Protein AF-A0A0M9A0A7-F1 (afdb_monomer_lite)

Foldseek 3Di:
DDDDDDDDDDDDDPDDPDPPPPPPDDDPPPPPVDDQEFADQAQCPDCVTVCVVVVHADDPRYNYDPVGHPRHDPVPVPPVPDDPDDDPDDDDPDPPDD

Secondary structure (DSSP, 8-state):
----------------------------------------SS---STTSHHHHTT--B-TT--S-TTT-TTB-------TTS-SSPPPPPP-------

Sequence (98 aa):
MKTSLPHPNDIEKCNETVLNSSQTQSVQKKDINIIPYCSCKGKCSTKRCKCVKRNIPCGQSCKCDTNICLNQNSDNNFNPMQPTHEIPRSPVCTPNHI

Radius of gyration: 26.09 Å; chains: 1; bounding box: 77×45×48 Å

pLDDT: mean 70.33, std 21.07, range [31.38, 95.56]

Organism: NCBI:txid166423

Structure (mmCIF, N/CA/C/O backbone):
data_AF-A0A0M9A0A7-F1
#
_entry.id   AF-A0A0M9A0A7-F1
#
loop_
_atom_site.group_PDB
_atom_site.id
_atom_site.type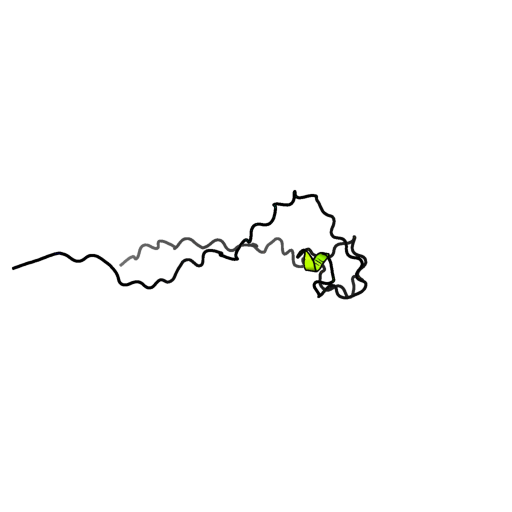_symbol
_atom_site.label_atom_id
_atom_site.label_alt_id
_atom_site.label_comp_id
_atom_site.label_asym_id
_atom_site.label_entity_id
_atom_site.label_seq_id
_atom_site.pdbx_PDB_ins_code
_atom_site.Cartn_x
_atom_site.Cartn_y
_atom_site.Cartn_z
_atom_site.occupancy
_atom_site.B_iso_or_equiv
_atom_site.auth_seq_id
_atom_site.auth_comp_id
_atom_site.auth_asym_id
_atom_site.auth_atom_id
_atom_site.pdbx_PDB_model_num
ATOM 1 N N . MET A 1 1 ? -66.188 37.459 12.869 1.00 42.00 1 MET A N 1
ATOM 2 C CA . MET A 1 1 ? -65.379 36.238 13.092 1.00 42.00 1 MET A CA 1
ATOM 3 C C . MET A 1 1 ? -64.086 36.454 12.309 1.00 42.00 1 MET A C 1
ATOM 5 O O . MET A 1 1 ? -64.186 36.710 11.123 1.00 42.00 1 MET A O 1
ATOM 9 N N . LYS A 1 2 ? -62.955 36.775 12.962 1.00 38.19 2 LYS A N 1
ATOM 10 C CA . LYS A 1 2 ? -61.920 35.808 13.404 1.00 38.19 2 LYS A CA 1
ATOM 11 C C . LYS A 1 2 ? -61.531 34.865 12.248 1.00 38.19 2 LYS A C 1
ATOM 13 O O . LYS A 1 2 ? -62.414 34.167 11.781 1.00 38.19 2 LYS A O 1
ATOM 18 N N . THR A 1 3 ? -60.303 34.719 11.758 1.00 31.38 3 THR A N 1
ATOM 19 C CA . THR A 1 3 ? -58.966 35.271 12.044 1.00 31.38 3 THR A CA 1
ATOM 20 C C . THR A 1 3 ? -58.045 34.671 10.962 1.00 31.38 3 THR A C 1
ATOM 22 O O . THR A 1 3 ? -58.280 33.538 10.561 1.00 31.38 3 THR A O 1
ATOM 25 N N . SER A 1 4 ? -56.986 35.391 10.592 1.00 40.28 4 SER A N 1
ATOM 26 C CA . SER A 1 4 ? -55.646 34.863 10.263 1.00 40.28 4 SER A CA 1
ATOM 27 C C . SER A 1 4 ? -55.407 33.989 9.014 1.00 40.28 4 SER A C 1
ATOM 29 O O . SER A 1 4 ? -55.902 32.877 8.879 1.00 40.28 4 SER A O 1
ATOM 31 N N . LEU A 1 5 ? -54.477 34.477 8.182 1.00 38.06 5 LEU A N 1
ATOM 32 C CA . LEU A 1 5 ? -53.564 33.679 7.352 1.00 38.06 5 LEU A CA 1
ATOM 33 C C . LEU A 1 5 ? -52.844 32.597 8.177 1.00 38.06 5 LEU A C 1
ATOM 35 O O . LEU A 1 5 ? -52.471 32.863 9.323 1.00 38.06 5 LEU A O 1
ATOM 39 N N . PRO A 1 6 ? -52.492 31.471 7.541 1.00 44.44 6 PRO A N 1
ATOM 40 C CA . PRO A 1 6 ? -51.318 30.687 7.909 1.00 44.44 6 PRO A CA 1
ATOM 41 C C . PRO A 1 6 ? -50.297 30.588 6.750 1.00 44.44 6 PRO A C 1
ATOM 43 O O . PRO A 1 6 ? -50.590 30.052 5.688 1.00 44.44 6 PRO A O 1
ATOM 46 N N . HIS A 1 7 ? -49.077 31.083 6.980 1.00 35.59 7 HIS A N 1
ATOM 47 C CA . HIS A 1 7 ? -47.822 30.401 6.587 1.00 35.59 7 HIS A CA 1
ATOM 48 C C . HIS A 1 7 ? -47.411 29.500 7.784 1.00 35.59 7 HIS A C 1
ATOM 50 O O . HIS A 1 7 ? -47.912 29.786 8.878 1.00 35.59 7 HIS A O 1
ATOM 56 N N . PRO A 1 8 ? -46.414 28.580 7.745 1.00 48.31 8 PRO A N 1
ATOM 57 C CA . PRO A 1 8 ? -45.759 27.760 6.700 1.00 48.31 8 PRO A CA 1
ATOM 58 C C . PRO A 1 8 ? -45.695 26.239 7.102 1.00 48.31 8 PRO A C 1
ATOM 60 O O . PRO A 1 8 ? -46.282 25.867 8.112 1.00 48.31 8 PRO A O 1
ATOM 63 N N . ASN A 1 9 ? -44.904 25.410 6.384 1.00 40.25 9 ASN A N 1
ATOM 64 C CA . ASN A 1 9 ? -44.575 23.966 6.593 1.00 40.25 9 ASN A CA 1
ATOM 65 C C . ASN A 1 9 ? -45.672 22.972 6.151 1.00 40.25 9 ASN A C 1
ATOM 67 O O . ASN A 1 9 ? -46.824 23.141 6.511 1.00 40.25 9 ASN A O 1
ATOM 71 N N . ASP A 1 10 ? -45.393 21.985 5.290 1.00 52.03 10 ASP A N 1
ATOM 72 C CA . ASP A 1 10 ? -44.600 20.792 5.630 1.00 52.03 10 ASP A CA 1
ATOM 73 C C . ASP A 1 10 ? -43.328 20.530 4.795 1.00 52.03 10 ASP A C 1
ATOM 75 O O . ASP A 1 10 ? -43.194 20.891 3.627 1.00 52.03 10 ASP A O 1
ATOM 79 N N . ILE A 1 11 ? -42.379 19.886 5.473 1.00 47.69 11 ILE A N 1
ATOM 80 C CA . ILE A 1 11 ? -40.970 19.645 5.149 1.00 47.69 11 ILE A CA 1
ATOM 81 C C . ILE A 1 11 ? -40.780 18.173 4.754 1.00 47.69 11 ILE A C 1
ATOM 83 O O . ILE A 1 11 ? -41.108 17.321 5.567 1.00 47.69 11 ILE A O 1
ATOM 87 N N . GLU A 1 12 ? -40.153 17.889 3.601 1.00 46.59 12 GLU A N 1
ATOM 88 C CA . GLU A 1 12 ? -39.098 16.856 3.413 1.00 46.59 12 GLU A CA 1
ATOM 89 C C . GLU A 1 12 ? -38.536 16.963 1.971 1.00 46.59 12 GLU A C 1
ATOM 91 O O . GLU A 1 12 ? -39.204 16.625 1.004 1.00 46.59 12 GLU A O 1
ATOM 96 N N . LYS A 1 13 ? -37.445 17.693 1.697 1.00 33.53 13 LYS A N 1
ATOM 97 C CA . LYS A 1 13 ? -36.015 17.362 1.883 1.00 33.53 13 LYS A CA 1
ATOM 98 C C . LYS A 1 13 ? -35.537 16.145 1.061 1.00 33.53 13 LYS A C 1
ATOM 100 O O . LYS A 1 13 ? -35.432 15.044 1.575 1.00 33.53 13 LYS A O 1
ATOM 105 N N . CYS A 1 14 ? -35.081 16.388 -0.171 1.00 36.12 14 CYS A N 1
ATOM 106 C CA . CYS A 1 14 ? -33.877 15.727 -0.696 1.00 36.12 14 CYS A CA 1
ATOM 107 C C . CYS A 1 14 ? -32.764 16.772 -0.727 1.00 36.12 14 CYS A C 1
ATOM 109 O O . CYS A 1 14 ? -32.490 17.460 -1.704 1.00 36.12 14 CYS A O 1
ATOM 111 N N . ASN A 1 15 ? -32.233 16.928 0.473 1.00 47.22 15 ASN A N 1
ATOM 112 C CA . ASN A 1 15 ? -31.004 17.579 0.847 1.00 47.22 15 ASN A CA 1
ATOM 113 C C . ASN A 1 1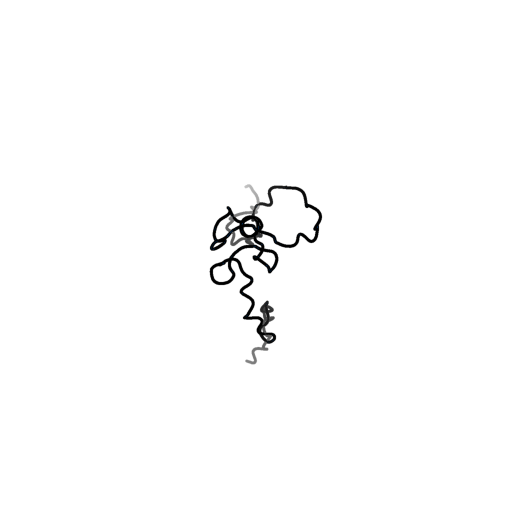5 ? -29.861 17.352 -0.138 1.00 47.22 15 ASN A C 1
ATOM 115 O O . ASN A 1 15 ? -29.456 16.219 -0.403 1.00 47.22 15 ASN A O 1
ATOM 119 N N . GLU A 1 16 ? -29.241 18.474 -0.499 1.00 39.94 16 GLU A N 1
ATOM 120 C CA . GLU A 1 16 ? -27.793 18.597 -0.573 1.00 39.94 16 GLU A CA 1
ATOM 121 C C . GLU A 1 16 ? -27.143 17.662 0.452 1.00 39.94 16 GLU A C 1
ATOM 123 O O . GLU A 1 16 ? -27.196 17.880 1.668 1.00 39.94 16 GLU A O 1
ATOM 128 N N . THR A 1 17 ? -26.519 16.595 -0.038 1.00 41.28 17 THR A N 1
ATOM 129 C CA . THR A 1 17 ? -25.514 15.897 0.754 1.00 41.28 17 THR A CA 1
ATOM 130 C C . THR A 1 17 ? -24.247 16.723 0.634 1.00 41.28 17 THR A C 1
ATOM 132 O O . THR A 1 17 ? -23.333 16.430 -0.132 1.00 41.28 17 THR A O 1
ATOM 135 N N . VAL A 1 18 ? -24.256 17.816 1.396 1.00 46.66 18 VAL A N 1
ATOM 136 C CA . VAL A 1 18 ? -23.062 18.445 1.942 1.00 46.66 18 VAL A CA 1
ATOM 137 C 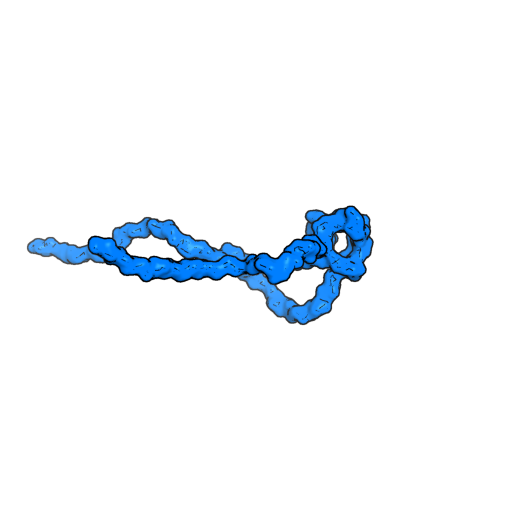C . VAL A 1 18 ? -22.145 17.314 2.394 1.00 46.66 18 VAL A C 1
ATOM 139 O O . VAL A 1 18 ? -22.556 16.450 3.174 1.00 46.66 18 VAL A O 1
ATOM 142 N N . LEU A 1 19 ? -20.922 17.313 1.867 1.00 45.72 19 LEU A N 1
ATOM 143 C CA . LEU A 1 19 ? -19.793 16.519 2.337 1.00 45.72 19 LEU A CA 1
ATOM 144 C C . LEU A 1 19 ? -19.550 16.821 3.826 1.00 45.72 19 LEU A C 1
ATOM 146 O O . LEU A 1 19 ? -18.647 17.558 4.198 1.00 45.72 19 LEU A O 1
ATOM 150 N N . ASN A 1 20 ? -20.352 16.219 4.697 1.00 43.59 20 ASN A N 1
ATOM 151 C CA . ASN A 1 20 ? -20.084 16.110 6.120 1.00 43.59 20 ASN A CA 1
ATOM 152 C C . ASN A 1 20 ? -19.460 14.741 6.368 1.00 43.59 20 ASN A C 1
ATOM 154 O O . ASN A 1 20 ? -20.049 13.846 6.965 1.00 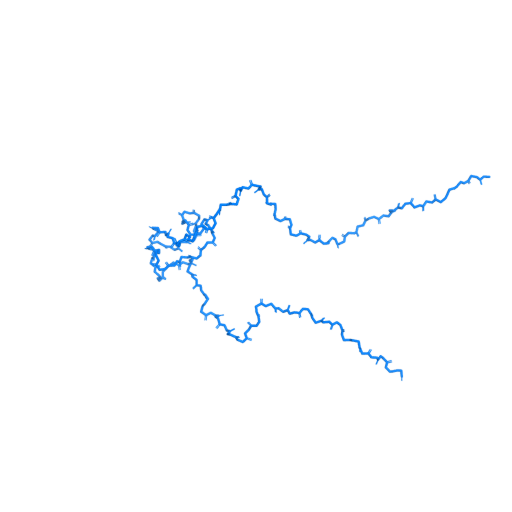43.59 20 ASN A O 1
ATOM 158 N N . SER A 1 21 ? -18.221 14.593 5.907 1.00 39.81 21 SER A N 1
ATOM 159 C CA . SER A 1 21 ? -17.284 13.752 6.642 1.00 39.81 21 SER A CA 1
ATOM 160 C C . SER A 1 21 ? -16.709 14.633 7.738 1.00 39.81 21 SER A C 1
ATOM 162 O O . SER A 1 21 ? -15.890 15.507 7.468 1.00 39.81 21 SER A O 1
ATOM 164 N N . SER A 1 22 ? -17.220 14.446 8.951 1.00 39.56 22 SER A N 1
ATOM 165 C CA . SER A 1 22 ? -16.850 15.139 10.180 1.00 39.56 22 SER A CA 1
ATOM 166 C C . SER A 1 22 ? -15.340 15.372 10.268 1.00 39.56 22 SER A C 1
ATOM 168 O O . SER A 1 22 ? -14.577 14.483 10.645 1.00 39.56 22 SER A O 1
ATOM 170 N N . GLN A 1 23 ? -14.903 16.585 9.931 1.00 42.41 23 GLN A N 1
ATOM 171 C CA . GLN A 1 23 ? -13.562 17.056 10.242 1.00 42.41 23 GLN A CA 1
ATOM 172 C C . GLN A 1 23 ? -13.522 17.347 11.742 1.00 42.41 23 GLN A C 1
ATOM 174 O O . GLN A 1 23 ? -13.747 18.465 12.197 1.00 42.41 23 GLN A O 1
ATOM 179 N N . THR A 1 24 ? -13.245 16.315 12.538 1.00 40.84 24 THR A N 1
ATOM 180 C CA . THR A 1 24 ? -12.687 16.521 13.873 1.00 40.84 24 THR A CA 1
ATOM 181 C C . THR A 1 24 ? -11.402 17.327 13.714 1.00 40.84 24 THR A C 1
ATOM 183 O O . THR A 1 24 ? -10.470 16.876 13.045 1.00 40.84 24 THR A O 1
ATOM 186 N N . GLN A 1 25 ? -11.375 18.523 14.304 1.00 59.84 25 GLN A N 1
ATOM 187 C CA . GLN A 1 25 ? -10.210 19.401 14.353 1.00 59.84 25 GLN A CA 1
ATOM 188 C C . GLN A 1 25 ? -8.970 18.618 14.800 1.00 59.84 25 GLN A C 1
ATOM 190 O O . GLN A 1 25 ? -8.893 18.116 15.920 1.00 59.84 25 GLN A O 1
ATOM 195 N N . SER A 1 26 ? -7.968 18.535 13.932 1.00 51.44 26 SER A N 1
ATOM 196 C CA . SER A 1 26 ? -6.619 18.155 14.326 1.00 51.44 26 SER A CA 1
ATOM 197 C C . SER A 1 26 ? -5.650 18.869 13.404 1.00 51.44 26 SER A C 1
ATOM 199 O O . SER A 1 26 ? -5.498 18.480 12.254 1.00 51.44 26 SER A O 1
ATOM 201 N N . VAL A 1 27 ? -5.077 19.959 13.921 1.00 45.56 27 VAL A N 1
ATOM 202 C CA . VAL A 1 27 ? -3.791 20.565 13.545 1.00 45.56 27 VAL A CA 1
ATOM 203 C C . VAL A 1 27 ? -3.415 20.355 12.075 1.00 45.56 27 VAL A C 1
ATOM 205 O O . VAL A 1 27 ? -2.896 19.294 11.726 1.00 45.56 27 VAL A O 1
ATOM 208 N N . GLN A 1 28 ? -3.606 21.380 11.235 1.00 55.56 28 GLN A N 1
ATOM 209 C CA . GLN A 1 28 ? -2.998 21.435 9.902 1.00 55.56 28 GLN A CA 1
ATOM 210 C C . GLN A 1 28 ? -1.475 21.331 10.067 1.00 55.56 28 GLN A C 1
ATOM 212 O O . GLN A 1 28 ? -0.769 22.304 10.335 1.00 55.56 28 GLN A O 1
ATOM 217 N N . LYS A 1 29 ? -0.967 20.099 10.032 1.00 57.47 29 LYS A N 1
ATOM 218 C CA . LYS A 1 29 ? 0.453 19.799 10.103 1.00 57.47 29 LYS A CA 1
ATOM 219 C C . LYS A 1 29 ? 1.028 20.226 8.771 1.00 57.47 29 LYS A C 1
ATOM 221 O O . LYS A 1 29 ? 0.862 19.502 7.800 1.00 57.47 29 LYS A O 1
ATOM 226 N N . LYS A 1 30 ? 1.674 21.396 8.790 1.00 58.84 30 LYS A N 1
ATOM 227 C CA . LYS A 1 30 ? 2.661 21.891 7.826 1.00 58.84 30 LYS A CA 1
ATOM 228 C C . LYS A 1 30 ? 3.100 20.773 6.884 1.00 58.84 30 LYS A C 1
ATOM 230 O O . LYS A 1 30 ? 3.720 19.818 7.359 1.00 58.84 30 LYS A O 1
ATOM 235 N N . ASP A 1 31 ? 2.770 20.909 5.602 1.00 58.47 31 ASP A N 1
ATOM 236 C CA . ASP A 1 31 ? 3.177 20.027 4.508 1.00 58.47 31 ASP A CA 1
ATOM 237 C C . ASP A 1 31 ? 4.703 20.014 4.376 1.00 58.47 31 ASP A C 1
ATOM 239 O O . ASP A 1 31 ? 5.321 20.623 3.507 1.00 58.47 31 ASP A O 1
ATOM 243 N N . ILE A 1 32 ? 5.351 19.329 5.310 1.00 65.94 32 ILE A N 1
ATOM 244 C CA . ILE A 1 32 ? 6.685 18.806 5.112 1.00 65.94 32 ILE A CA 1
ATOM 245 C C . ILE A 1 32 ? 6.492 17.789 3.991 1.00 65.94 32 ILE A C 1
ATOM 247 O O . ILE A 1 32 ? 5.670 16.884 4.135 1.00 65.94 32 ILE A O 1
ATOM 251 N N . ASN A 1 33 ? 7.214 17.950 2.882 1.00 67.25 33 ASN A N 1
ATOM 252 C CA . ASN A 1 33 ? 7.308 16.947 1.823 1.00 67.25 33 ASN A CA 1
ATOM 253 C C . ASN A 1 33 ? 7.866 15.649 2.437 1.00 67.25 33 ASN A C 1
ATOM 255 O O . ASN A 1 33 ? 9.072 15.407 2.476 1.00 67.25 33 ASN A O 1
ATOM 259 N N . ILE A 1 34 ? 6.987 14.851 3.043 1.00 72.50 34 ILE A N 1
ATOM 260 C CA . ILE A 1 34 ? 7.343 13.626 3.742 1.00 72.50 34 ILE A CA 1
ATOM 261 C C . ILE A 1 34 ? 7.426 12.554 2.675 1.00 72.50 34 ILE A C 1
ATOM 263 O O . ILE A 1 34 ? 6.414 12.015 2.231 1.00 72.50 34 ILE A O 1
ATOM 267 N N . ILE A 1 35 ? 8.658 12.232 2.298 1.00 83.56 35 ILE A N 1
ATOM 268 C CA . ILE A 1 35 ? 8.950 11.096 1.434 1.00 83.56 35 ILE A CA 1
ATOM 269 C C . ILE A 1 35 ? 8.318 9.836 2.070 1.00 83.56 35 ILE A C 1
ATOM 271 O O . ILE A 1 35 ? 8.608 9.521 3.234 1.00 83.56 35 ILE A O 1
ATOM 275 N N . PRO A 1 36 ? 7.426 9.118 1.361 1.00 86.75 36 PRO A N 1
ATOM 276 C CA . PRO A 1 36 ? 6.718 7.967 1.912 1.00 86.75 36 PRO A CA 1
ATOM 277 C C . PRO A 1 36 ? 7.691 6.828 2.240 1.00 86.75 36 PRO A C 1
ATOM 279 O O . PRO A 1 36 ? 8.301 6.242 1.352 1.00 86.75 36 PRO A O 1
ATOM 282 N N . TYR A 1 37 ? 7.815 6.463 3.517 1.00 93.19 37 TYR A N 1
ATOM 283 C CA . TYR A 1 37 ? 8.695 5.379 3.970 1.00 93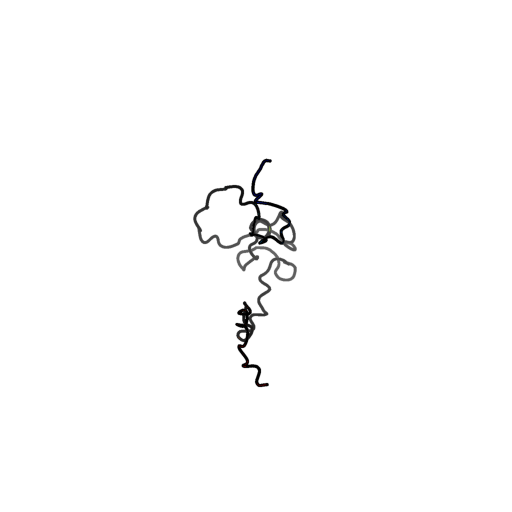.19 37 TYR A CA 1
ATOM 284 C C . TYR A 1 37 ? 7.950 4.383 4.867 1.00 93.19 37 TYR A C 1
ATOM 286 O O . TYR A 1 37 ? 7.336 4.759 5.874 1.00 93.19 37 TYR A O 1
ATOM 294 N N . CYS A 1 38 ? 8.071 3.092 4.555 1.00 94.25 38 CYS A N 1
ATOM 295 C CA . CYS A 1 38 ? 7.686 1.996 5.438 1.00 94.25 38 CYS A CA 1
ATOM 296 C C . CYS A 1 38 ? 8.788 0.929 5.504 1.00 94.25 38 CYS A C 1
ATOM 298 O O .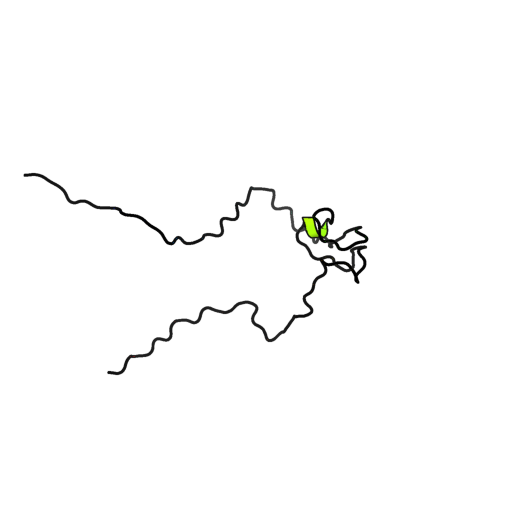 CYS A 1 38 ? 9.552 0.731 4.564 1.00 94.25 38 CYS A O 1
ATOM 300 N N . SER A 1 39 ? 8.853 0.222 6.631 1.00 95.25 39 SER A N 1
ATOM 301 C CA . SER A 1 39 ? 9.772 -0.900 6.862 1.00 95.25 39 SER A CA 1
ATOM 302 C C . SER A 1 39 ? 9.077 -2.263 6.751 1.00 95.25 39 SER A C 1
ATOM 304 O O . SER A 1 39 ? 9.582 -3.262 7.257 1.00 95.25 39 SER A O 1
ATOM 306 N N . CYS A 1 40 ? 7.875 -2.304 6.170 1.00 95.25 40 CYS A N 1
ATOM 307 C CA . CYS A 1 40 ? 7.120 -3.538 5.985 1.00 95.25 40 CYS A CA 1
ATOM 308 C C . CYS A 1 40 ? 7.851 -4.447 4.995 1.00 95.25 40 CYS A C 1
ATOM 310 O O . CYS A 1 40 ? 8.361 -3.952 4.005 1.00 95.25 40 CYS A O 1
ATOM 312 N N . LYS A 1 41 ? 7.853 -5.764 5.226 1.00 91.75 41 LYS A N 1
ATOM 313 C CA . LYS A 1 41 ? 8.417 -6.761 4.293 1.00 91.75 41 LYS A CA 1
ATOM 314 C C . LYS A 1 41 ? 7.339 -7.489 3.473 1.00 91.75 41 LYS A C 1
ATOM 316 O O . LYS A 1 41 ? 7.647 -8.418 2.749 1.00 91.75 41 LYS A O 1
ATOM 321 N N . GLY A 1 42 ? 6.071 -7.111 3.655 1.00 90.44 42 GLY A N 1
ATOM 322 C CA . GLY A 1 42 ? 4.901 -7.811 3.122 1.00 90.44 42 GLY A CA 1
ATOM 323 C C . GLY A 1 42 ? 3.969 -6.900 2.325 1.00 90.44 42 GLY A C 1
ATOM 324 O O . GLY A 1 42 ? 4.375 -5.856 1.827 1.00 90.44 42 GLY A O 1
ATOM 325 N N . LYS A 1 43 ? 2.687 -7.270 2.279 1.00 94.75 43 LYS A N 1
ATOM 326 C CA . LYS A 1 43 ? 1.687 -6.706 1.357 1.00 94.75 43 LYS A CA 1
ATOM 327 C C . LYS A 1 43 ? 1.255 -5.256 1.595 1.00 94.75 43 LYS A C 1
ATOM 329 O O . LYS A 1 43 ? 0.533 -4.716 0.771 1.00 94.75 43 LYS A O 1
ATOM 334 N N . CYS A 1 44 ? 1.632 -4.633 2.713 1.00 95.56 44 CYS A N 1
ATOM 335 C CA . CYS A 1 44 ? 1.179 -3.280 3.069 1.00 95.56 44 CYS A CA 1
ATOM 336 C C . CYS A 1 44 ? -0.351 -3.090 2.950 1.00 95.56 44 CYS A C 1
ATOM 338 O O . CYS A 1 44 ? -0.794 -2.081 2.432 1.00 95.56 44 CYS A O 1
ATOM 340 N N . SER A 1 45 ? -1.167 -4.038 3.427 1.00 93.50 45 SER A N 1
ATOM 341 C CA . SER A 1 45 ? -2.640 -3.970 3.327 1.00 93.50 45 SER A CA 1
ATOM 342 C C . SER A 1 45 ? -3.346 -3.519 4.612 1.00 93.50 45 SER A C 1
ATOM 344 O O . SER A 1 45 ? -4.556 -3.331 4.633 1.00 93.50 45 SER A O 1
ATOM 346 N N . THR A 1 46 ? -2.609 -3.361 5.714 1.00 94.75 46 THR A N 1
ATOM 347 C CA . THR A 1 46 ? -3.178 -3.036 7.029 1.00 94.75 46 THR A CA 1
ATOM 348 C C . THR A 1 46 ? -2.585 -1.751 7.593 1.00 94.75 46 THR A C 1
ATOM 350 O O . THR A 1 46 ? -1.477 -1.341 7.236 1.00 94.75 46 THR A O 1
ATOM 353 N N . LYS A 1 47 ? -3.271 -1.147 8.575 1.00 94.81 47 LYS A N 1
ATOM 354 C CA . LYS A 1 47 ? -2.817 0.069 9.282 1.00 94.81 47 LYS A CA 1
ATOM 355 C C . LYS A 1 47 ? -1.524 -0.109 10.104 1.00 94.81 47 LYS A C 1
ATOM 357 O O . LYS A 1 47 ? -1.064 0.848 10.725 1.00 94.81 47 LYS A O 1
ATOM 362 N N . ARG A 1 48 ? -0.914 -1.306 10.108 1.00 93.69 48 ARG A N 1
ATOM 363 C CA . ARG A 1 48 ? 0.460 -1.538 10.599 1.00 93.69 48 ARG A CA 1
ATOM 364 C C . ARG A 1 48 ? 1.501 -0.869 9.694 1.00 93.69 48 ARG A C 1
ATOM 366 O O . ARG A 1 48 ? 2.558 -0.473 10.177 1.00 93.69 48 ARG A O 1
ATOM 373 N N . CYS A 1 49 ? 1.205 -0.712 8.402 1.00 95.19 49 CYS A N 1
ATOM 374 C CA . CYS A 1 49 ? 2.040 0.049 7.482 1.00 95.19 49 CYS A CA 1
ATOM 375 C C . CYS A 1 49 ? 1.818 1.555 7.677 1.00 95.19 49 CYS A C 1
ATOM 377 O O . CYS A 1 49 ? 0.683 2.033 7.674 1.00 95.19 49 CYS A O 1
ATOM 379 N N . LYS A 1 50 ? 2.907 2.322 7.821 1.00 93.06 50 LYS A N 1
ATOM 380 C CA . LYS A 1 50 ? 2.840 3.785 7.981 1.00 93.06 50 LYS A CA 1
ATOM 381 C C . LYS A 1 50 ? 2.282 4.487 6.740 1.00 93.06 50 LYS A C 1
ATOM 383 O O . LYS A 1 50 ? 1.609 5.499 6.903 1.00 93.06 50 LYS A O 1
ATOM 388 N N . CYS A 1 51 ? 2.526 3.945 5.546 1.00 94.50 51 CYS A N 1
ATOM 389 C CA . CYS A 1 51 ? 1.979 4.469 4.294 1.00 94.50 51 CYS A CA 1
ATOM 390 C C . CYS A 1 51 ? 0.454 4.303 4.258 1.00 94.50 51 CYS A C 1
ATOM 392 O O . CYS A 1 51 ? -0.263 5.292 4.164 1.00 94.50 51 CYS A O 1
ATOM 394 N N . VAL A 1 52 ? -0.042 3.088 4.518 1.00 94.50 52 VAL A N 1
ATOM 395 C CA . VAL A 1 52 ? -1.487 2.798 4.620 1.00 94.50 52 VAL A CA 1
ATOM 396 C C . VAL A 1 52 ? -2.156 3.649 5.691 1.00 94.50 52 VAL A C 1
ATOM 398 O O . VAL A 1 52 ? -3.207 4.233 5.467 1.00 94.50 52 VAL A O 1
ATOM 401 N N . LYS A 1 53 ? -1.536 3.772 6.871 1.00 94.38 53 LYS A N 1
ATOM 402 C CA . LYS A 1 53 ? -2.080 4.587 7.965 1.00 94.38 53 LYS A CA 1
ATOM 403 C C . LYS A 1 53 ? -2.231 6.066 7.583 1.00 94.38 53 LYS A C 1
ATOM 405 O O . LYS A 1 53 ? -3.082 6.742 8.150 1.00 94.38 53 LYS A O 1
ATOM 410 N N . ARG A 1 54 ? -1.389 6.559 6.675 1.00 91.75 54 ARG A N 1
ATOM 411 C CA . ARG A 1 54 ? -1.409 7.935 6.165 1.00 91.75 54 ARG A CA 1
ATOM 412 C C . ARG A 1 54 ? -2.170 8.072 4.844 1.00 91.75 54 ARG A C 1
ATOM 414 O O . ARG A 1 54 ? -2.217 9.176 4.327 1.00 91.75 54 ARG A O 1
ATOM 421 N N . ASN A 1 55 ? -2.751 6.987 4.326 1.00 90.88 55 ASN A N 1
ATOM 422 C CA . ASN A 1 55 ? -3.391 6.933 3.010 1.00 90.88 55 ASN A CA 1
ATOM 423 C C . ASN A 1 55 ? -2.480 7.448 1.880 1.00 90.88 55 ASN A C 1
ATOM 425 O O . ASN A 1 55 ? -2.928 8.163 0.994 1.00 90.88 55 ASN A O 1
ATOM 429 N N . ILE A 1 56 ? -1.190 7.100 1.933 1.00 91.38 56 ILE A N 1
ATOM 430 C CA . ILE A 1 56 ? -0.217 7.413 0.878 1.00 91.38 56 ILE A CA 1
ATOM 431 C C . ILE A 1 56 ? 0.281 6.114 0.234 1.00 91.38 56 ILE A C 1
ATOM 433 O O . ILE A 1 56 ? 0.495 5.130 0.960 1.00 91.38 56 ILE A O 1
ATOM 437 N N . PRO A 1 57 ? 0.504 6.081 -1.090 1.00 93.19 57 PRO A N 1
ATOM 438 C CA . PRO A 1 57 ? 1.073 4.916 -1.748 1.00 93.19 57 PRO A CA 1
ATOM 439 C C . PRO A 1 57 ? 2.518 4.672 -1.286 1.00 93.19 57 PRO A C 1
ATOM 441 O O . PRO A 1 57 ? 3.267 5.582 -0.918 1.00 93.19 57 PRO A O 1
ATOM 444 N N . CYS A 1 58 ? 2.916 3.406 -1.269 1.00 93.69 58 CYS A N 1
ATOM 445 C CA . CYS A 1 58 ? 4.294 2.991 -1.084 1.00 93.69 58 CYS A CA 1
ATOM 446 C C . CYS A 1 58 ? 5.097 3.387 -2.326 1.00 93.69 58 CYS A C 1
ATOM 448 O O . CYS A 1 58 ? 4.784 2.955 -3.433 1.00 93.69 58 CYS A O 1
ATOM 450 N N . GLY A 1 59 ? 6.128 4.205 -2.119 1.00 90.69 59 GLY A N 1
ATOM 451 C CA . GLY A 1 59 ? 7.090 4.587 -3.151 1.00 90.69 59 GLY A CA 1
ATOM 452 C C . GLY A 1 59 ? 8.400 3.805 -3.052 1.00 90.69 59 GLY A C 1
ATOM 453 O O . GLY A 1 59 ? 8.548 2.913 -2.217 1.00 90.69 59 GLY A O 1
ATOM 454 N N . GLN A 1 60 ? 9.381 4.210 -3.860 1.00 90.06 60 GLN A N 1
ATOM 455 C CA . GLN A 1 60 ? 10.711 3.584 -3.952 1.00 90.06 60 GLN A CA 1
ATOM 456 C C . GLN A 1 60 ? 11.501 3.586 -2.634 1.00 90.06 60 GLN A C 1
ATOM 458 O O . GLN A 1 60 ? 12.350 2.735 -2.399 1.00 90.06 60 GLN A O 1
ATOM 463 N N . SER A 1 61 ? 11.206 4.521 -1.734 1.00 92.25 61 SER A N 1
ATOM 464 C CA . SER A 1 61 ? 11.802 4.587 -0.397 1.00 92.25 61 SER A CA 1
ATOM 465 C C . SER A 1 61 ? 11.287 3.509 0.562 1.00 92.25 61 SER A C 1
ATOM 467 O O . SER A 1 61 ? 11.860 3.318 1.633 1.00 92.25 61 SER A O 1
ATOM 469 N N . CYS A 1 62 ? 10.202 2.807 0.239 1.00 94.19 62 CYS A N 1
ATOM 470 C CA . CYS A 1 62 ? 9.663 1.752 1.091 1.00 94.19 62 CYS A CA 1
ATOM 471 C C . CYS A 1 62 ? 10.472 0.453 0.967 1.00 94.19 62 CYS A C 1
ATOM 473 O O . CYS A 1 62 ? 10.891 0.070 -0.115 1.00 94.19 62 CYS A O 1
ATOM 475 N N . LYS A 1 63 ? 10.633 -0.275 2.079 1.00 95.31 63 LYS A N 1
ATOM 476 C CA . LYS A 1 63 ? 11.328 -1.579 2.109 1.00 95.31 63 LYS A CA 1
ATOM 477 C C . LYS A 1 63 ? 10.432 -2.777 1.769 1.00 95.31 63 LYS A C 1
ATOM 479 O O . LYS A 1 63 ? 10.876 -3.918 1.885 1.00 95.31 63 LYS A O 1
ATOM 484 N N . CYS A 1 64 ? 9.167 -2.538 1.431 1.00 94.62 64 CYS A N 1
ATOM 485 C CA . CYS A 1 64 ? 8.252 -3.601 1.031 1.00 94.62 64 CYS A CA 1
ATOM 486 C C . CYS A 1 64 ? 8.651 -4.161 -0.327 1.00 94.62 64 CYS A C 1
ATOM 488 O O . CYS A 1 64 ? 9.031 -3.409 -1.219 1.00 94.62 64 CYS A O 1
ATOM 490 N N . ASP A 1 65 ? 8.544 -5.478 -0.476 1.00 92.31 65 ASP A N 1
ATOM 491 C CA . ASP A 1 65 ? 8.836 -6.130 -1.745 1.00 92.31 65 ASP A CA 1
ATOM 492 C C . ASP A 1 65 ? 7.799 -5.708 -2.793 1.00 92.31 65 ASP A C 1
ATOM 494 O O . ASP A 1 65 ? 6.589 -5.736 -2.548 1.00 92.31 65 ASP A O 1
ATOM 498 N N . THR A 1 66 ? 8.299 -5.272 -3.947 1.00 88.12 66 THR A N 1
ATOM 499 C CA . THR A 1 66 ? 7.488 -4.686 -5.017 1.00 88.12 66 THR A CA 1
ATOM 500 C C . THR A 1 66 ? 6.534 -5.694 -5.645 1.00 88.12 66 THR A C 1
ATOM 502 O O . THR A 1 66 ? 5.440 -5.326 -6.047 1.00 88.12 66 THR A O 1
ATOM 505 N N . ASN A 1 67 ? 6.877 -6.980 -5.643 1.00 89.38 67 ASN A N 1
ATOM 506 C CA . ASN A 1 67 ? 6.043 -8.023 -6.235 1.00 89.38 67 ASN A CA 1
ATOM 507 C C . ASN A 1 67 ? 4.827 -8.373 -5.368 1.00 89.38 67 ASN A C 1
ATOM 509 O O . ASN A 1 67 ? 3.874 -8.976 -5.852 1.00 89.38 67 ASN A O 1
ATOM 513 N N . ILE A 1 68 ? 4.862 -8.036 -4.075 1.00 93.38 68 ILE A N 1
ATOM 514 C CA . ILE A 1 68 ? 3.802 -8.400 -3.123 1.00 93.38 68 ILE A CA 1
ATOM 515 C C . ILE A 1 68 ? 3.112 -7.192 -2.489 1.00 93.38 68 ILE A C 1
ATOM 517 O O . ILE A 1 68 ? 2.064 -7.361 -1.863 1.00 93.38 68 ILE A O 1
ATOM 521 N N . CYS A 1 69 ? 3.694 -5.994 -2.571 1.00 94.31 69 CYS A N 1
ATOM 522 C CA . CYS A 1 69 ? 3.134 -4.788 -1.977 1.00 94.31 69 CYS A CA 1
ATOM 523 C C . CYS A 1 69 ? 1.876 -4.344 -2.734 1.00 94.31 69 CYS A C 1
ATOM 525 O O . CYS A 1 69 ? 1.941 -3.951 -3.889 1.00 94.31 69 CYS A O 1
ATOM 527 N N . LEU A 1 70 ? 0.729 -4.346 -2.053 1.00 93.44 70 LEU A N 1
ATOM 528 C CA . LEU A 1 70 ? -0.566 -3.970 -2.633 1.00 93.44 70 LEU A CA 1
ATOM 529 C C . LEU A 1 70 ? -0.848 -2.465 -2.559 1.00 93.44 70 LEU A C 1
ATOM 531 O O . LEU A 1 70 ? -1.803 -1.988 -3.154 1.00 93.44 70 LEU A O 1
ATOM 535 N N . ASN A 1 71 ? -0.042 -1.718 -1.804 1.00 93.94 71 ASN A N 1
ATOM 536 C CA . ASN A 1 71 ? -0.212 -0.277 -1.613 1.00 93.94 71 ASN A CA 1
ATOM 537 C C . ASN A 1 71 ? 0.687 0.533 -2.558 1.00 93.94 71 ASN A C 1
ATOM 539 O O . ASN A 1 71 ? 1.079 1.641 -2.218 1.00 93.94 71 ASN A O 1
ATOM 543 N N . GLN A 1 72 ? 1.113 -0.027 -3.688 1.00 89.62 72 GLN A N 1
ATOM 544 C CA . GLN A 1 72 ? 1.910 0.706 -4.672 1.00 89.62 72 GLN A CA 1
ATOM 545 C C . GLN A 1 72 ? 1.018 1.552 -5.571 1.00 89.62 72 GLN A C 1
ATOM 547 O O . GLN A 1 72 ? -0.155 1.235 -5.777 1.00 89.62 72 GLN A O 1
ATOM 552 N N . ASN A 1 73 ? 1.585 2.633 -6.106 1.00 81.50 73 ASN A N 1
ATOM 553 C CA . ASN A 1 73 ? 0.873 3.474 -7.051 1.00 81.50 73 ASN A CA 1
ATOM 554 C C . ASN A 1 73 ? 0.591 2.667 -8.324 1.00 81.50 73 ASN A C 1
ATOM 556 O O . ASN A 1 73 ? 1.509 2.363 -9.081 1.00 81.50 73 ASN A O 1
ATOM 560 N N . SER A 1 74 ? -0.668 2.278 -8.522 1.00 65.50 74 SER A N 1
ATOM 561 C CA . SER A 1 74 ? -1.098 1.466 -9.667 1.00 65.50 74 SER A CA 1
ATOM 562 C C . SER A 1 74 ? -1.495 2.324 -10.869 1.00 65.50 74 SER A C 1
ATOM 564 O O . SER A 1 74 ? -2.110 1.813 -11.802 1.00 65.50 74 SER A O 1
ATOM 566 N N . ASP A 1 75 ? -1.107 3.603 -10.882 1.00 60.19 75 ASP A N 1
ATOM 567 C CA . ASP A 1 75 ? -1.339 4.538 -11.988 1.00 60.19 75 ASP A CA 1
ATOM 568 C C . ASP A 1 75 ? -0.444 4.212 -13.200 1.00 60.19 75 ASP A C 1
ATOM 570 O O . ASP A 1 75 ? 0.260 5.057 -13.737 1.00 60.19 75 ASP A O 1
ATOM 574 N N . ASN A 1 76 ? -0.460 2.960 -13.656 1.00 54.72 76 ASN A N 1
ATOM 575 C CA . ASN A 1 76 ? -0.080 2.613 -15.022 1.00 54.72 76 ASN A CA 1
ATOM 576 C C . ASN A 1 76 ? -1.252 2.847 -15.995 1.00 54.72 76 ASN A C 1
ATOM 578 O O . ASN A 1 76 ? -1.098 2.657 -17.196 1.00 54.72 76 ASN A O 1
ATOM 582 N N . ASN A 1 77 ? -2.418 3.281 -15.499 1.00 56.56 77 ASN A N 1
ATOM 583 C CA . ASN A 1 77 ? -3.536 3.752 -16.315 1.00 56.56 77 ASN A CA 1
ATOM 584 C C . ASN A 1 77 ? -3.554 5.287 -16.401 1.00 56.56 77 ASN A C 1
ATOM 586 O O . ASN A 1 77 ? -4.600 5.916 -16.293 1.00 56.56 77 ASN A O 1
ATOM 590 N N . PHE A 1 78 ? -2.392 5.922 -16.580 1.00 59.44 78 PHE A N 1
ATOM 591 C CA . PHE A 1 78 ? -2.396 7.297 -17.066 1.00 59.44 78 PHE A CA 1
ATOM 592 C C . PHE A 1 78 ? -2.736 7.238 -18.552 1.00 59.44 78 PHE A C 1
ATOM 594 O O . PHE A 1 78 ? -1.857 7.104 -19.399 1.00 59.44 78 PHE A O 1
ATOM 601 N N . ASN A 1 79 ? -4.028 7.240 -18.866 1.00 66.88 79 ASN A N 1
ATOM 602 C CA . ASN A 1 79 ? -4.483 7.420 -20.228 1.00 66.88 79 ASN A CA 1
ATOM 603 C C . ASN A 1 79 ? -4.578 8.935 -20.456 1.00 66.88 79 ASN A C 1
ATOM 605 O O . ASN A 1 79 ? -5.538 9.547 -19.988 1.00 66.88 79 ASN A O 1
ATOM 609 N N . PRO A 1 80 ? -3.599 9.579 -21.122 1.00 68.88 80 PRO A N 1
ATOM 610 C CA . PRO A 1 80 ? -3.571 11.038 -21.261 1.00 68.88 80 PRO A CA 1
ATOM 611 C C . PRO A 1 80 ? -4.791 11.596 -22.013 1.00 68.88 80 PRO A C 1
ATOM 613 O O . PRO A 1 80 ? -5.020 12.800 -21.996 1.00 68.88 80 PRO A O 1
ATOM 616 N N . MET A 1 81 ? -5.575 10.729 -22.664 1.00 75.25 81 MET A N 1
ATOM 617 C CA . MET A 1 81 ? -6.819 11.079 -23.348 1.00 75.25 81 MET A CA 1
ATOM 618 C C . MET A 1 81 ? -8.089 10.879 -22.511 1.00 75.25 81 MET A C 1
ATOM 620 O O . MET A 1 81 ? -9.162 11.225 -22.997 1.00 75.25 81 MET A O 1
ATOM 624 N N . GLN A 1 82 ? -8.017 10.332 -21.292 1.00 71.38 82 GLN A N 1
ATOM 625 C CA . GLN A 1 82 ? -9.199 10.220 -20.434 1.00 71.38 82 GLN A CA 1
ATOM 626 C C . GLN A 1 82 ? -9.321 11.441 -19.516 1.00 71.38 82 GLN A C 1
ATOM 628 O O . GLN A 1 82 ? -8.450 11.660 -18.670 1.00 71.38 82 GLN A O 1
ATOM 633 N N . PRO A 1 83 ? -10.404 12.231 -19.642 1.00 70.88 83 PRO A N 1
ATOM 634 C CA . PRO A 1 83 ? -10.708 13.283 -18.686 1.00 70.88 83 PRO A CA 1
ATOM 635 C C . PRO A 1 83 ? -10.915 12.667 -17.301 1.00 70.88 83 PRO A C 1
ATOM 637 O O . PRO A 1 83 ? -11.693 11.732 -17.131 1.00 70.88 83 PRO A O 1
ATOM 640 N N . THR A 1 84 ? -10.237 13.204 -16.292 1.00 67.19 84 THR A N 1
ATOM 641 C CA . THR A 1 84 ? -10.397 12.784 -14.890 1.00 67.19 84 THR A CA 1
ATOM 642 C C . THR A 1 84 ? -11.687 13.313 -14.257 1.00 67.19 84 THR A C 1
ATOM 644 O O . THR A 1 84 ? -12.031 12.926 -13.142 1.00 67.19 84 THR A O 1
ATOM 647 N N . HIS A 1 85 ? -12.405 14.192 -14.962 1.00 73.12 85 HIS A N 1
ATOM 648 C CA . HIS A 1 85 ? -13.658 14.787 -14.527 1.00 73.12 85 HIS A CA 1
ATOM 649 C C . HIS A 1 85 ? -14.555 15.073 -15.737 1.00 73.12 85 HIS A C 1
ATOM 651 O O . HIS A 1 85 ? -14.187 15.835 -16.633 1.00 73.12 85 HIS A O 1
ATOM 657 N N . GLU A 1 86 ? -15.754 14.497 -15.744 1.00 75.56 86 GLU A N 1
ATOM 658 C CA . GLU A 1 86 ? -16.793 14.813 -16.725 1.00 75.56 86 GLU A CA 1
ATOM 659 C C . GLU A 1 86 ? -17.374 16.193 -16.378 1.00 75.56 86 GLU A C 1
ATOM 661 O O . GLU A 1 86 ? -17.832 16.418 -15.256 1.00 75.56 86 GLU A O 1
ATOM 666 N N . ILE A 1 87 ? -17.331 17.153 -17.301 1.00 79.75 87 ILE A N 1
ATOM 667 C CA . ILE A 1 87 ? -18.004 18.443 -17.098 1.00 79.75 87 ILE A CA 1
ATOM 668 C C . ILE A 1 87 ? -19.505 18.207 -17.330 1.00 79.75 87 ILE A C 1
ATOM 670 O O . ILE A 1 87 ? -19.862 17.698 -18.399 1.00 79.75 87 ILE A O 1
ATOM 674 N N . PRO A 1 88 ? -20.395 18.560 -16.379 1.00 77.38 88 PRO A N 1
ATOM 675 C CA . PRO A 1 88 ? -21.833 18.483 -16.601 1.00 77.38 88 PRO A CA 1
ATOM 676 C C . PRO A 1 88 ? -22.189 19.258 -17.868 1.00 77.38 88 PRO A C 1
ATOM 678 O O . PRO A 1 88 ? -21.862 20.439 -17.994 1.00 77.38 88 PRO A O 1
ATOM 681 N N . ARG A 1 89 ? -22.829 18.593 -18.833 1.00 78.06 89 ARG A N 1
ATOM 682 C CA . ARG A 1 89 ? -23.258 19.274 -20.054 1.00 78.06 89 ARG A CA 1
ATOM 683 C C . ARG A 1 89 ? -24.354 20.262 -19.690 1.00 78.06 89 ARG A C 1
ATOM 685 O O . ARG A 1 89 ? -25.346 19.881 -19.069 1.00 78.06 89 ARG A O 1
ATOM 692 N N . SER A 1 90 ? -24.185 21.514 -20.103 1.00 80.75 90 SER A N 1
ATOM 693 C CA . SER A 1 90 ? -25.275 22.481 -20.065 1.00 80.75 90 SER A CA 1
ATOM 694 C C . SER A 1 90 ? -26.459 21.926 -20.866 1.00 80.75 90 SER A C 1
ATOM 696 O O . SER A 1 90 ? -26.241 21.357 -21.942 1.00 80.75 90 SER A O 1
ATOM 698 N N . PRO A 1 91 ? -27.698 22.059 -20.366 1.00 79.62 91 PRO A N 1
ATOM 699 C CA . PRO A 1 91 ? -28.873 21.627 -21.107 1.00 79.62 91 PRO A CA 1
ATOM 700 C C . PRO A 1 91 ? -28.912 22.338 -22.464 1.00 79.62 91 PRO A C 1
ATOM 702 O O . PRO A 1 91 ? -28.713 23.550 -22.554 1.00 79.62 91 PRO A O 1
ATOM 705 N N . VAL A 1 92 ? -29.132 21.567 -23.529 1.00 75.56 92 VAL A N 1
ATOM 706 C CA . VAL A 1 92 ? -29.243 22.108 -24.885 1.00 75.56 92 VAL A CA 1
ATOM 707 C C . VAL A 1 92 ? -30.591 22.811 -24.992 1.00 75.56 92 VAL A C 1
ATOM 709 O O . VAL A 1 92 ? -31.634 22.163 -24.962 1.00 75.56 92 VAL A O 1
ATOM 712 N N . CYS A 1 93 ? -30.582 24.136 -25.127 1.00 56.28 93 CYS A N 1
ATOM 713 C CA . CYS A 1 93 ? -31.772 24.886 -25.512 1.00 56.28 93 CYS A CA 1
ATOM 714 C C . CYS A 1 93 ? -32.070 24.604 -26.991 1.00 56.28 93 CYS A C 1
ATOM 716 O O . CYS A 1 93 ? -31.604 25.326 -27.869 1.00 56.28 93 CYS A O 1
ATOM 718 N N . THR A 1 94 ? -32.814 23.542 -27.292 1.00 69.12 94 THR A N 1
ATOM 719 C CA . THR A 1 94 ? -33.420 23.382 -28.619 1.00 69.12 94 THR A CA 1
ATOM 720 C C . THR A 1 94 ? -34.710 24.201 -28.675 1.00 69.12 94 THR A C 1
ATOM 722 O O . THR A 1 94 ? -35.580 23.993 -27.824 1.00 69.12 94 THR A O 1
ATOM 725 N N . PRO A 1 95 ? -34.891 25.108 -29.652 1.00 66.12 95 PRO A N 1
ATOM 726 C CA . PRO A 1 95 ? -36.197 25.693 -29.909 1.00 66.12 95 PRO A CA 1
ATOM 727 C C . PRO A 1 95 ? -37.114 24.582 -30.426 1.00 66.12 95 PRO A C 1
ATOM 729 O O . PRO A 1 95 ? -36.860 24.011 -31.486 1.00 66.12 95 PRO A O 1
ATOM 732 N N . ASN A 1 96 ? -38.161 24.253 -29.667 1.00 64.25 96 ASN A N 1
ATOM 733 C CA . ASN A 1 96 ? -39.266 23.446 -30.177 1.00 64.25 96 ASN A CA 1
ATOM 734 C C . ASN A 1 96 ? -39.896 24.214 -31.341 1.00 64.25 96 ASN A C 1
ATOM 736 O O . ASN A 1 96 ? -40.530 25.246 -31.119 1.00 64.25 96 ASN A O 1
ATOM 740 N N . HIS A 1 97 ? -39.698 23.737 -32.568 1.00 48.34 97 HIS A N 1
ATOM 741 C CA . HIS A 1 97 ? -40.476 24.209 -33.702 1.00 48.34 97 HIS A CA 1
ATOM 742 C C . HIS A 1 97 ? -41.755 23.374 -33.765 1.00 48.34 97 HIS A C 1
ATOM 744 O O . HIS A 1 97 ? -41.691 22.148 -33.865 1.00 48.34 97 HIS A O 1
ATOM 750 N N . ILE A 1 98 ? -42.882 24.069 -33.605 1.00 54.00 98 ILE A N 1
ATOM 751 C CA . ILE A 1 98 ? -44.252 23.576 -33.797 1.00 54.00 98 ILE A CA 1
ATOM 752 C C . ILE A 1 98 ? -44.459 23.274 -35.284 1.00 54.00 98 ILE A C 1
ATOM 754 O O . ILE A 1 98 ? -43.881 24.030 -36.109 1.00 54.00 98 ILE A O 1
#